Protein AF-F8NCG4-F1 (afdb_monomer_lite)

Organism: NCBI:txid688246

pLDDT: mean 79.0, std 15.63, range [31.48, 94.94]

Secondary structure (DSSP, 8-state):
----PPPHHHHHHHHHHHHTT--HHHHHHHSSS-HHHHHHHHHHHHHHT--HHHHHTS-HHHHHHHHH----GGGSHHHHHHHHHHHHHHHHTTSTT--HHHHHHHHHHHHHHHHHHHHHHS------

InterPro domains:
  IPR016032 Signal transduction response regulator, C-terminal effector [SSF46894] (12-46)
  IPR036388 Winged helix-like DNA-binding domain superfamily [G3DSA:1.10.10.10] (11-54)

Radius of gyration: 21.54 Å; chains: 1; bounding box: 51×49×44 Å

Sequence (128 aa):
MAGKTKDMGDIRQVLMLHQAGYSNRKIARETPINKETVNNYMKTVSELKLDIPTLLRMEDPELERMFLQGNPAYTDERMDVFIKELPFYKEQLKDKHVTRLLLWEEYKQRQSKWLWQIAVLLPSQTRV

Structure (mmCIF, N/CA/C/O backbone):
data_AF-F8NCG4-F1
#
_entry.id   AF-F8NCG4-F1
#
loop_
_atom_site.group_PDB
_atom_site.id
_atom_site.type_symbol
_atom_site.label_atom_id
_atom_site.label_alt_id
_atom_site.label_comp_id
_atom_site.label_asym_id
_atom_site.label_entity_id
_atom_site.label_seq_id
_atom_site.pdbx_PDB_ins_code
_atom_site.Cartn_x
_atom_site.Cartn_y
_atom_site.Cartn_z
_atom_site.occupancy
_atom_site.B_iso_or_equiv
_atom_site.auth_seq_id
_atom_site.auth_comp_id
_atom_site.auth_asym_id
_atom_site.auth_atom_id
_atom_site.pdbx_PDB_model_num
ATOM 1 N N . MET A 1 1 ? 11.302 -13.427 2.310 1.00 31.48 1 MET A N 1
ATOM 2 C CA . MET A 1 1 ? 10.390 -14.532 1.939 1.00 31.48 1 MET A CA 1
ATOM 3 C C . MET A 1 1 ? 9.341 -13.980 0.987 1.00 31.48 1 MET A C 1
ATOM 5 O O . MET A 1 1 ? 8.911 -12.855 1.209 1.00 31.48 1 MET A O 1
ATOM 9 N N . ALA A 1 2 ? 9.034 -14.705 -0.094 1.00 34.69 2 ALA A N 1
ATOM 10 C CA . ALA A 1 2 ? 8.175 -14.253 -1.192 1.00 34.69 2 ALA A CA 1
ATOM 11 C C . ALA A 1 2 ? 6.814 -13.742 -0.686 1.00 34.69 2 ALA A C 1
ATOM 13 O O . ALA A 1 2 ? 6.209 -14.351 0.198 1.00 34.69 2 ALA A O 1
ATOM 14 N N . GLY A 1 3 ? 6.395 -12.586 -1.207 1.00 42.31 3 GLY A N 1
ATOM 15 C CA . GLY A 1 3 ? 5.226 -11.843 -0.752 1.00 42.31 3 GLY A CA 1
ATOM 16 C C . GLY A 1 3 ? 3.947 -12.643 -0.932 1.00 42.31 3 GLY A C 1
ATOM 17 O O . GLY A 1 3 ? 3.469 -12.803 -2.050 1.00 42.31 3 GLY A O 1
ATOM 18 N N . LYS A 1 4 ? 3.377 -13.116 0.178 1.00 48.62 4 LYS A N 1
ATOM 19 C CA . LYS A 1 4 ? 1.960 -13.468 0.205 1.00 48.62 4 LYS A CA 1
ATOM 20 C C . LYS A 1 4 ? 1.189 -12.173 -0.044 1.00 48.62 4 LYS A C 1
ATOM 22 O O . LYS A 1 4 ? 1.312 -11.230 0.741 1.00 48.62 4 LYS A O 1
ATOM 27 N N . THR A 1 5 ? 0.472 -12.102 -1.159 1.00 55.16 5 THR A N 1
ATOM 28 C CA . THR A 1 5 ? -0.567 -11.095 -1.368 1.00 55.16 5 THR A CA 1
ATOM 29 C C . THR A 1 5 ? -1.505 -11.157 -0.168 1.00 55.16 5 THR A C 1
ATOM 31 O O . THR A 1 5 ? -1.908 -12.241 0.251 1.00 55.16 5 THR A O 1
ATOM 34 N N . LYS A 1 6 ? -1.749 -10.007 0.467 1.00 60.97 6 LYS A N 1
ATOM 35 C CA . LYS A 1 6 ? -2.706 -9.924 1.573 1.00 60.97 6 LYS A CA 1
ATOM 36 C C . LYS A 1 6 ? -4.074 -10.271 1.007 1.00 60.97 6 LYS A C 1
ATOM 38 O O . LYS A 1 6 ? -4.448 -9.710 -0.021 1.00 60.97 6 LYS A O 1
ATOM 43 N N . ASP A 1 7 ? -4.753 -11.213 1.645 1.00 74.69 7 ASP A N 1
ATOM 44 C CA . ASP A 1 7 ? -6.078 -11.656 1.228 1.00 74.69 7 ASP A CA 1
ATOM 45 C C . ASP A 1 7 ? -7.060 -10.484 1.399 1.00 74.69 7 ASP A C 1
ATOM 47 O O . ASP A 1 7 ? -6.964 -9.729 2.374 1.00 74.69 7 ASP A O 1
ATOM 51 N N . MET A 1 8 ? -7.999 -10.291 0.470 1.00 79.19 8 MET A N 1
ATOM 52 C CA . MET A 1 8 ? -9.036 -9.260 0.618 1.00 79.19 8 MET A CA 1
ATOM 53 C C . MET A 1 8 ? -9.882 -9.470 1.872 1.00 79.19 8 MET A C 1
ATOM 55 O O . MET A 1 8 ? -10.388 -8.493 2.433 1.00 79.19 8 MET A O 1
ATOM 59 N N . GLY A 1 9 ? -9.951 -10.707 2.376 1.00 82.12 9 GLY A N 1
ATOM 60 C CA . GLY A 1 9 ? -10.503 -11.003 3.697 1.00 82.12 9 GLY A CA 1
ATOM 61 C C . GLY A 1 9 ? -9.866 -10.160 4.809 1.00 82.12 9 GLY A C 1
ATOM 62 O O . GLY A 1 9 ? -10.585 -9.567 5.616 1.00 82.12 9 GLY A O 1
ATOM 63 N N . ASP A 1 10 ? -8.540 -10.007 4.798 1.00 86.50 10 ASP A N 1
ATOM 64 C CA . ASP A 1 10 ? -7.820 -9.240 5.817 1.00 86.50 10 ASP A CA 1
ATOM 65 C C . ASP A 1 10 ? -8.094 -7.728 5.685 1.00 86.50 10 ASP A C 1
ATOM 67 O O . ASP A 1 10 ? -8.271 -7.029 6.687 1.00 86.50 10 ASP A O 1
ATOM 71 N N . ILE A 1 11 ? -8.170 -7.201 4.454 1.00 88.31 11 ILE A N 1
ATOM 72 C CA . ILE A 1 11 ? -8.468 -5.775 4.208 1.00 88.31 11 ILE A CA 1
ATOM 73 C C . ILE A 1 11 ? -9.898 -5.442 4.640 1.00 88.31 11 ILE A C 1
ATOM 75 O O . ILE A 1 11 ? -10.119 -4.445 5.335 1.00 88.31 11 ILE A O 1
ATOM 79 N N . ARG A 1 12 ? -10.873 -6.291 4.294 1.00 90.25 12 ARG A N 1
ATOM 80 C CA . ARG A 1 12 ? -12.261 -6.125 4.744 1.00 90.25 12 ARG A CA 1
ATOM 81 C C . ARG A 1 12 ? -12.365 -6.167 6.263 1.00 90.25 12 ARG A C 1
ATOM 83 O O . ARG A 1 12 ? -13.049 -5.325 6.842 1.00 90.25 12 ARG A O 1
ATOM 90 N N . GLN A 1 13 ? -11.641 -7.074 6.919 1.00 92.38 13 GLN A N 1
ATOM 91 C CA . GLN A 1 13 ? -11.621 -7.148 8.379 1.00 92.38 13 GLN A CA 1
ATOM 92 C C . GLN A 1 13 ? -11.081 -5.854 9.010 1.00 92.38 13 GLN A C 1
ATOM 94 O O . GLN A 1 13 ? -11.658 -5.353 9.978 1.00 92.38 13 GLN A O 1
ATOM 99 N N . VAL A 1 14 ? -10.026 -5.263 8.439 1.00 93.44 14 VAL A N 1
ATOM 100 C CA . VAL A 1 14 ? -9.506 -3.955 8.873 1.00 93.44 14 VAL A CA 1
ATOM 101 C C . VAL A 1 14 ? -10.562 -2.857 8.732 1.00 93.44 14 VAL A C 1
ATOM 103 O O . VAL A 1 14 ? -10.783 -2.103 9.683 1.00 93.44 14 VAL A O 1
ATOM 106 N N . LEU A 1 15 ? -11.237 -2.780 7.581 1.00 92.75 15 LEU A N 1
ATOM 107 C CA . LEU A 1 15 ? -12.283 -1.786 7.321 1.00 92.75 15 LEU A CA 1
ATOM 108 C C . LEU A 1 15 ? -13.460 -1.926 8.298 1.00 92.75 15 LEU A C 1
ATOM 110 O O . LEU A 1 15 ? -13.904 -0.930 8.870 1.00 92.75 15 LEU A O 1
ATOM 114 N N . MET A 1 16 ? -13.917 -3.155 8.555 1.00 94.06 16 MET A N 1
ATOM 115 C CA . MET A 1 16 ? -14.993 -3.437 9.512 1.00 94.06 16 MET A CA 1
ATOM 116 C C . MET A 1 16 ? -14.624 -3.022 10.940 1.00 94.06 16 MET A C 1
ATOM 118 O O . MET A 1 16 ? -15.417 -2.375 11.624 1.00 94.06 16 MET A O 1
ATOM 122 N N . LEU A 1 17 ? -13.416 -3.360 11.402 1.00 94.69 17 LEU A N 1
ATOM 123 C CA . LEU A 1 17 ? -12.970 -2.997 12.750 1.00 94.69 17 LEU A CA 1
ATOM 124 C C . LEU A 1 17 ? -12.815 -1.480 12.904 1.00 94.69 17 LEU A C 1
ATOM 126 O O . LEU A 1 17 ? -13.168 -0.928 13.949 1.00 94.69 17 LEU A O 1
ATOM 130 N N . HIS A 1 18 ? -12.335 -0.795 11.865 1.00 93.56 18 HIS A N 1
ATOM 131 C CA . HIS A 1 18 ? -12.265 0.663 11.870 1.00 93.56 18 HIS A CA 1
ATOM 132 C C . HIS A 1 18 ? -13.663 1.294 11.913 1.00 93.56 18 HIS A C 1
ATOM 134 O O . HIS A 1 18 ? -13.898 2.201 12.711 1.00 93.56 18 HIS A O 1
ATOM 140 N N . GLN A 1 19 ? -14.621 0.778 11.133 1.00 93.38 19 GLN A N 1
ATOM 141 C CA . GLN A 1 19 ? -16.020 1.218 11.191 1.00 93.38 19 GLN A CA 1
ATOM 142 C C . GLN A 1 19 ? -16.634 1.012 12.585 1.00 93.38 19 GLN A C 1
ATOM 144 O O . GLN A 1 19 ? -17.411 1.845 13.045 1.00 93.38 19 GLN A O 1
ATOM 149 N N . ALA A 1 20 ? -16.249 -0.056 13.286 1.00 92.75 20 ALA A N 1
ATOM 150 C CA . ALA A 1 20 ? -16.660 -0.327 14.663 1.00 92.75 20 ALA A CA 1
ATOM 151 C C . ALA A 1 20 ? -15.958 0.560 15.720 1.00 92.75 20 ALA A C 1
ATOM 153 O O . ALA A 1 20 ? -16.155 0.356 16.918 1.00 92.75 20 ALA A O 1
ATOM 154 N N . GLY A 1 21 ? -15.125 1.524 15.310 1.00 93.31 21 GLY A N 1
ATOM 155 C CA . GLY A 1 21 ? -14.469 2.492 16.197 1.00 93.31 21 GLY A CA 1
ATOM 156 C C . GLY A 1 21 ? -13.175 1.994 16.852 1.00 93.31 21 GLY A C 1
ATOM 157 O O . GLY A 1 21 ? -12.702 2.585 17.826 1.00 93.31 21 GLY A O 1
ATOM 158 N N . TYR A 1 22 ? -12.581 0.903 16.360 1.00 94.94 22 TYR A N 1
ATOM 159 C CA . TYR A 1 22 ? -11.330 0.384 16.909 1.00 94.94 22 TYR A CA 1
ATOM 160 C C . TYR A 1 22 ? -10.148 1.250 16.457 1.00 94.94 22 TYR A C 1
ATOM 162 O O . TYR A 1 22 ? -9.999 1.566 15.282 1.00 94.94 22 TYR A O 1
ATOM 170 N N . SER A 1 23 ? -9.241 1.583 17.382 1.00 94.44 23 SER A N 1
ATOM 171 C CA . SER A 1 23 ? -7.988 2.264 17.016 1.00 94.44 23 SER A CA 1
ATOM 172 C C . SER A 1 23 ? -7.102 1.382 16.125 1.00 94.44 23 SER A C 1
ATOM 174 O O . SER A 1 23 ? -7.024 0.172 16.346 1.00 94.44 23 SER A O 1
ATOM 176 N N . ASN A 1 24 ? -6.318 1.981 15.222 1.00 93.31 24 ASN A N 1
ATOM 177 C CA . ASN A 1 24 ? -5.384 1.257 14.339 1.00 93.31 24 ASN A CA 1
ATOM 178 C C . ASN A 1 24 ? -4.434 0.315 15.101 1.00 93.31 24 ASN A C 1
ATOM 180 O O . ASN A 1 24 ? -4.085 -0.760 14.616 1.00 93.31 24 ASN A O 1
ATOM 184 N N . ARG A 1 25 ? -4.034 0.684 16.330 1.00 93.19 25 ARG A N 1
ATOM 185 C CA . ARG A 1 25 ? -3.198 -0.171 17.189 1.00 93.19 25 ARG A CA 1
ATOM 186 C C . ARG A 1 25 ? -3.938 -1.423 17.655 1.00 93.19 25 ARG A C 1
ATOM 188 O O . ARG A 1 25 ? -3.306 -2.462 17.805 1.00 93.19 25 ARG A O 1
ATOM 195 N N . LYS A 1 26 ? -5.239 -1.310 17.930 1.00 94.88 26 LYS A N 1
ATOM 196 C CA . LYS A 1 26 ? -6.085 -2.445 18.310 1.00 94.88 26 LYS A CA 1
ATOM 197 C C . LYS A 1 26 ? -6.344 -3.329 17.092 1.00 94.88 26 LYS A C 1
ATOM 199 O O . LYS A 1 26 ? -6.100 -4.519 17.176 1.00 94.88 26 LYS A O 1
ATOM 204 N N . ILE A 1 27 ? -6.681 -2.745 15.942 1.00 94.62 27 ILE A N 1
ATOM 205 C CA . ILE A 1 27 ? -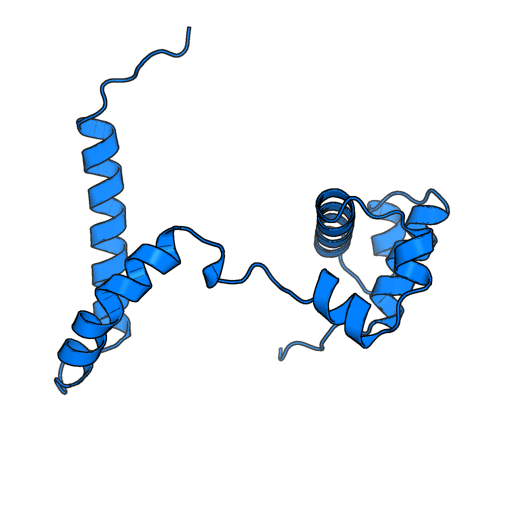6.883 -3.478 14.679 1.00 94.62 27 ILE A CA 1
ATOM 206 C C . ILE A 1 27 ? -5.665 -4.344 14.325 1.00 94.62 27 ILE A C 1
ATOM 208 O O . ILE A 1 27 ? -5.812 -5.524 14.033 1.00 94.62 27 ILE A O 1
ATOM 212 N N . ALA A 1 28 ? -4.454 -3.795 14.431 1.00 93.69 28 ALA A N 1
ATOM 213 C CA . ALA A 1 28 ? -3.217 -4.532 14.155 1.00 93.69 28 ALA A CA 1
ATOM 214 C C . ALA A 1 28 ? -2.901 -5.666 15.153 1.00 93.69 28 ALA A C 1
ATOM 216 O O . ALA A 1 28 ? -1.983 -6.444 14.920 1.00 93.69 28 ALA A O 1
ATOM 217 N N . ARG A 1 29 ? -3.597 -5.729 16.298 1.00 93.19 29 ARG A N 1
ATOM 218 C CA . ARG A 1 29 ? -3.521 -6.860 17.239 1.00 93.19 29 ARG A CA 1
ATOM 219 C C . ARG A 1 29 ? -4.557 -7.938 16.925 1.00 93.19 29 ARG A C 1
ATOM 221 O O . ARG A 1 29 ? -4.291 -9.100 17.194 1.00 93.19 29 ARG A O 1
ATOM 228 N N . GLU A 1 30 ? -5.706 -7.542 16.381 1.00 91.12 30 GLU A N 1
ATOM 229 C CA . GLU A 1 30 ? -6.831 -8.431 16.046 1.00 91.12 30 GLU A CA 1
ATOM 230 C C . GLU A 1 30 ? -6.733 -9.022 14.627 1.00 91.12 30 GLU A C 1
ATOM 232 O O . GLU A 1 30 ? -7.508 -9.903 14.266 1.00 91.12 30 GLU A O 1
ATOM 237 N N . THR A 1 31 ? -5.808 -8.527 13.801 1.00 89.75 31 THR A N 1
ATOM 238 C CA . THR A 1 31 ? -5.619 -8.945 12.403 1.00 89.75 31 THR A CA 1
ATOM 239 C C . THR A 1 31 ? -4.175 -9.397 12.172 1.00 89.75 31 THR A C 1
ATOM 241 O O . THR A 1 31 ? -3.271 -8.942 12.877 1.00 89.75 31 THR A O 1
ATOM 244 N N . PRO A 1 32 ? -3.902 -10.240 11.157 1.00 87.31 32 PRO A N 1
ATOM 245 C CA . PRO A 1 32 ? -2.534 -10.614 10.779 1.00 87.31 32 PRO A CA 1
ATOM 246 C C . PRO A 1 32 ? -1.746 -9.459 10.123 1.00 87.31 32 PRO A C 1
ATOM 248 O O . PRO A 1 32 ? -0.599 -9.633 9.703 1.00 87.31 32 PRO A O 1
ATOM 251 N N . ILE A 1 33 ? -2.344 -8.267 10.016 1.00 87.44 33 ILE A N 1
ATOM 252 C CA . ILE A 1 33 ? -1.776 -7.099 9.353 1.00 87.44 33 ILE A CA 1
ATOM 253 C C . ILE A 1 33 ? -1.018 -6.230 10.364 1.00 87.44 33 ILE A C 1
ATOM 255 O O . ILE A 1 33 ? -1.538 -5.820 11.398 1.00 87.44 33 ILE A O 1
ATOM 259 N N . ASN A 1 34 ? 0.223 -5.869 10.028 1.00 89.44 34 ASN A N 1
ATOM 260 C CA . ASN A 1 34 ? 1.012 -4.973 10.868 1.00 89.44 34 ASN A CA 1
ATOM 261 C C . ASN A 1 34 ? 0.415 -3.549 10.938 1.00 89.44 34 ASN A C 1
ATOM 263 O O . ASN A 1 34 ? -0.235 -3.066 10.011 1.00 89.44 34 ASN A O 1
ATOM 267 N N . LYS A 1 35 ? 0.699 -2.838 12.036 1.00 89.44 35 LYS A N 1
ATOM 268 C CA . LYS A 1 35 ? 0.179 -1.483 12.296 1.00 89.44 35 LYS A CA 1
ATOM 269 C C . LYS A 1 35 ? 0.466 -0.496 11.160 1.00 89.44 35 LYS A C 1
ATOM 271 O O . LYS A 1 35 ? -0.388 0.325 10.847 1.00 89.44 35 LYS A O 1
ATOM 276 N N . GLU A 1 36 ? 1.645 -0.579 10.550 1.00 88.94 36 GLU A N 1
ATOM 277 C CA . GLU A 1 36 ? 2.043 0.344 9.483 1.00 88.94 36 GLU A CA 1
ATOM 278 C C . GLU A 1 36 ? 1.197 0.161 8.223 1.00 88.94 36 GLU A C 1
ATOM 280 O O . GLU A 1 36 ? 0.757 1.126 7.608 1.00 88.94 36 GLU A O 1
ATOM 285 N N . THR A 1 37 ? 0.873 -1.084 7.883 1.00 88.69 37 THR A N 1
ATOM 286 C CA . THR A 1 37 ? -0.053 -1.366 6.791 1.00 88.69 37 THR A CA 1
ATOM 287 C C . THR A 1 37 ? -1.455 -0.881 7.138 1.00 88.69 37 THR A C 1
ATOM 289 O O . THR A 1 37 ? -2.087 -0.272 6.284 1.00 88.69 37 THR A O 1
ATOM 292 N N . VAL A 1 38 ? -1.946 -1.113 8.363 1.00 91.38 38 VAL A N 1
ATOM 293 C CA . VAL A 1 38 ? -3.265 -0.596 8.777 1.00 91.38 38 VAL A CA 1
ATOM 294 C C . VAL A 1 38 ? -3.311 0.926 8.609 1.00 91.38 38 VAL A C 1
ATOM 296 O O . VAL A 1 38 ? -4.267 1.450 8.045 1.00 91.38 38 VAL A O 1
ATOM 299 N N . ASN A 1 39 ? -2.255 1.634 9.021 1.00 91.25 39 ASN A N 1
ATOM 300 C CA . ASN A 1 39 ? -2.135 3.076 8.805 1.00 91.25 39 ASN A CA 1
ATOM 301 C C . ASN A 1 39 ? -2.169 3.442 7.315 1.00 91.25 39 ASN A C 1
ATOM 303 O O . ASN A 1 39 ? -2.902 4.355 6.942 1.00 91.25 39 ASN A O 1
ATOM 307 N N . ASN A 1 40 ? -1.426 2.724 6.470 1.00 89.00 40 ASN A N 1
ATOM 308 C CA . ASN A 1 40 ? -1.429 2.954 5.025 1.00 89.00 40 ASN A CA 1
ATOM 309 C C . ASN A 1 40 ? -2.816 2.730 4.416 1.00 89.00 40 ASN A C 1
ATOM 311 O O . ASN A 1 40 ? -3.262 3.562 3.640 1.00 89.00 40 ASN A O 1
ATOM 315 N N . TYR A 1 41 ? -3.534 1.678 4.815 1.00 89.50 41 TYR A N 1
ATOM 316 C CA . TYR A 1 41 ? -4.905 1.449 4.358 1.00 89.50 41 TYR A CA 1
ATOM 317 C C . TYR A 1 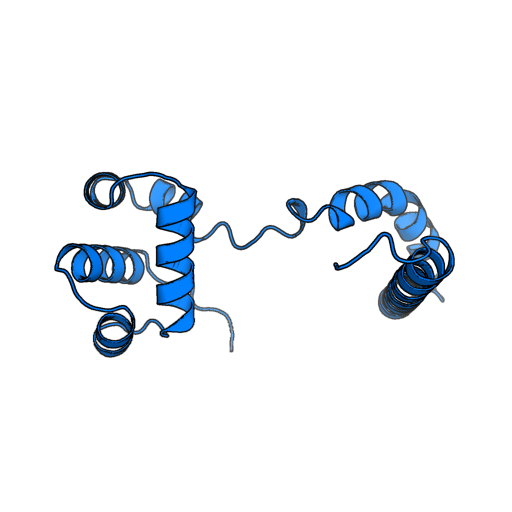41 ? -5.840 2.583 4.768 1.00 89.50 41 TYR A C 1
ATOM 319 O O . TYR A 1 41 ? -6.600 3.066 3.936 1.00 89.50 41 TYR A O 1
ATOM 327 N N . MET A 1 42 ? -5.758 3.071 6.009 1.00 90.31 42 MET A N 1
ATOM 328 C CA . MET A 1 42 ? -6.577 4.213 6.437 1.00 90.31 42 MET A CA 1
ATOM 329 C C . MET A 1 42 ? -6.206 5.504 5.696 1.00 90.31 42 MET A C 1
ATOM 331 O O . MET A 1 42 ? -7.083 6.308 5.383 1.00 90.31 42 MET A O 1
ATOM 335 N N . LYS A 1 43 ? -4.927 5.681 5.348 1.00 88.69 43 LYS A N 1
ATOM 336 C CA . LYS A 1 43 ? -4.473 6.779 4.488 1.00 88.69 43 LYS A CA 1
ATOM 337 C C . LYS A 1 43 ? -5.097 6.673 3.096 1.00 88.69 43 LYS A C 1
ATOM 339 O O . LYS A 1 43 ? -5.697 7.642 2.644 1.00 88.69 43 LYS A O 1
ATOM 344 N N . THR A 1 44 ? -5.059 5.496 2.472 1.00 87.50 44 THR A N 1
ATOM 345 C CA . THR A 1 44 ? -5.710 5.241 1.178 1.00 87.50 44 THR A CA 1
ATOM 346 C C . THR A 1 44 ? -7.212 5.530 1.233 1.00 87.50 44 THR A C 1
ATOM 348 O O . THR A 1 44 ? -7.725 6.217 0.358 1.00 87.50 44 THR A O 1
ATOM 351 N N . VAL A 1 45 ? -7.920 5.105 2.289 1.00 89.38 45 VAL A N 1
ATOM 352 C CA . VAL A 1 45 ? -9.348 5.440 2.482 1.00 89.38 45 VAL A CA 1
ATOM 353 C C . VAL A 1 45 ? -9.562 6.957 2.516 1.00 89.38 45 VAL A C 1
ATOM 355 O O . VAL A 1 45 ? -10.451 7.469 1.838 1.00 89.38 45 VAL A O 1
ATOM 358 N N . SER A 1 46 ? -8.724 7.688 3.260 1.00 86.31 46 SER A N 1
ATOM 359 C CA . SER A 1 46 ? -8.820 9.151 3.341 1.00 86.31 46 SER A CA 1
ATOM 360 C C . SER A 1 46 ? -8.529 9.852 2.007 1.00 86.31 46 SER A C 1
ATOM 362 O O . SER A 1 46 ? -9.148 10.868 1.699 1.00 86.31 46 SER A O 1
ATOM 364 N N . GLU A 1 47 ? -7.632 9.292 1.191 1.00 85.50 47 GLU A N 1
ATOM 365 C CA . GLU A 1 47 ? -7.272 9.816 -0.132 1.00 85.50 47 GLU A CA 1
ATOM 366 C C . GLU A 1 47 ? -8.359 9.542 -1.177 1.00 85.50 47 GLU A C 1
ATOM 368 O O . GLU A 1 47 ? -8.648 10.410 -2.002 1.00 85.50 47 GLU A O 1
ATOM 373 N N . LEU A 1 48 ? -9.009 8.375 -1.107 1.00 84.19 48 LEU A N 1
ATOM 374 C CA . LEU A 1 48 ? -10.123 8.003 -1.983 1.00 84.19 48 LEU A CA 1
ATOM 375 C C . LEU A 1 48 ? -11.376 8.859 -1.745 1.00 84.19 48 LEU A C 1
ATOM 377 O O . LEU A 1 48 ? -12.222 8.940 -2.632 1.00 84.19 48 LEU A O 1
ATOM 381 N N . LYS A 1 49 ? -11.503 9.505 -0.573 1.00 83.56 49 LYS A N 1
ATOM 382 C CA . LYS A 1 49 ? -12.691 10.281 -0.159 1.00 83.56 49 LYS A CA 1
ATOM 383 C C . LYS A 1 49 ? -13.997 9.477 -0.249 1.00 83.56 49 LYS A C 1
ATOM 385 O O . LYS A 1 49 ? -15.059 10.038 -0.509 1.00 83.56 49 LYS A O 1
ATOM 390 N N . LEU A 1 50 ? -13.907 8.163 -0.050 1.00 84.31 50 LEU A N 1
ATOM 391 C CA . LEU A 1 50 ? -15.040 7.244 -0.035 1.00 84.31 50 LEU A CA 1
ATOM 392 C C . LEU A 1 50 ? -15.355 6.821 1.396 1.00 84.31 50 LEU A C 1
ATOM 394 O O . LEU A 1 50 ? -14.453 6.605 2.207 1.00 84.31 50 LEU A O 1
ATOM 398 N N . ASP A 1 51 ? -16.639 6.631 1.679 1.00 88.81 51 ASP A N 1
ATOM 399 C CA . ASP A 1 51 ? -17.070 6.112 2.971 1.00 88.81 51 ASP A CA 1
ATOM 400 C C . ASP A 1 51 ? -16.775 4.607 3.086 1.00 88.81 51 ASP A C 1
ATOM 402 O O . ASP A 1 51 ? -16.961 3.829 2.146 1.00 88.81 51 ASP A O 1
ATOM 406 N N . ILE A 1 52 ? -16.378 4.167 4.282 1.00 89.69 52 ILE A N 1
ATOM 407 C CA . ILE A 1 52 ? -16.079 2.754 4.578 1.00 89.69 52 ILE A CA 1
ATOM 408 C C . ILE A 1 52 ? -17.240 1.792 4.247 1.00 89.69 52 ILE A C 1
ATOM 410 O O . ILE A 1 52 ? -16.970 0.737 3.673 1.00 89.69 52 ILE A O 1
ATOM 414 N N . PRO A 1 53 ? -18.523 2.107 4.528 1.00 90.50 53 PRO A N 1
ATOM 415 C CA . PRO A 1 53 ? -19.644 1.257 4.126 1.00 90.50 53 PRO A CA 1
ATOM 416 C C . PRO A 1 53 ? -19.745 1.064 2.611 1.00 90.50 53 PRO A C 1
ATOM 418 O O . PRO A 1 53 ? -20.177 0.006 2.161 1.00 90.50 53 PRO A O 1
ATOM 421 N N . THR A 1 54 ? -19.358 2.074 1.829 1.00 88.31 54 THR A N 1
ATOM 422 C CA . THR A 1 54 ? -19.333 1.990 0.367 1.00 88.31 54 THR A CA 1
ATOM 423 C C . THR A 1 54 ? -18.237 1.032 -0.073 1.00 88.31 54 THR A C 1
ATOM 425 O O . THR A 1 54 ? -18.517 0.128 -0.850 1.00 88.31 54 THR A O 1
ATOM 428 N N . LEU A 1 55 ? -17.036 1.148 0.506 1.00 88.06 55 LEU A N 1
ATOM 429 C CA . LEU A 1 55 ? -15.919 0.232 0.245 1.00 88.06 55 LEU A CA 1
ATOM 430 C C . LEU A 1 55 ? -16.274 -1.223 0.587 1.00 88.06 55 LEU A C 1
ATOM 432 O O . LEU A 1 55 ? -15.988 -2.126 -0.187 1.00 88.06 55 LEU A O 1
ATOM 436 N N . LEU A 1 56 ? -16.961 -1.466 1.706 1.00 89.19 56 LEU A N 1
ATOM 437 C CA . LEU A 1 56 ? -17.374 -2.817 2.112 1.00 89.19 56 LEU A CA 1
ATOM 438 C C . LEU A 1 56 ? -18.413 -3.465 1.181 1.00 89.19 56 LEU A C 1
ATOM 440 O O . LEU A 1 56 ? -18.580 -4.681 1.229 1.00 89.19 56 LEU A O 1
ATOM 444 N N . ARG A 1 57 ? -19.110 -2.679 0.351 1.00 89.50 57 ARG A N 1
ATOM 445 C CA . ARG A 1 57 ? -20.065 -3.178 -0.652 1.00 89.50 57 ARG A CA 1
ATOM 446 C C . ARG A 1 57 ? -19.421 -3.469 -2.007 1.00 89.50 57 ARG A C 1
ATOM 448 O O . ARG A 1 57 ? -20.095 -4.037 -2.860 1.00 89.50 57 ARG A O 1
ATOM 455 N N . MET A 1 58 ? -18.168 -3.065 -2.212 1.00 87.00 58 MET A N 1
ATOM 456 C CA . MET A 1 58 ? -17.462 -3.276 -3.473 1.00 87.00 58 MET A CA 1
ATOM 457 C C . MET A 1 58 ? -17.028 -4.733 -3.629 1.00 87.00 58 MET A C 1
ATOM 459 O O . MET A 1 58 ? -16.746 -5.444 -2.652 1.00 87.00 58 MET A O 1
ATOM 463 N N . GLU A 1 59 ? -16.949 -5.169 -4.882 1.00 82.75 59 GLU A N 1
ATOM 464 C CA . GLU A 1 59 ? -16.426 -6.488 -5.206 1.00 82.75 59 GLU A CA 1
ATOM 465 C C . GLU A 1 59 ? -14.916 -6.556 -4.943 1.00 82.75 59 GLU A C 1
ATOM 467 O O . GLU A 1 59 ? -14.196 -5.558 -5.033 1.00 82.75 59 GLU A O 1
ATOM 472 N N . ASP A 1 60 ? -14.425 -7.759 -4.635 1.00 80.25 60 ASP A N 1
ATOM 473 C CA . ASP A 1 60 ? -13.008 -7.996 -4.337 1.00 80.25 60 ASP A CA 1
ATOM 474 C C . ASP A 1 60 ? -12.047 -7.448 -5.405 1.00 80.25 60 ASP A C 1
ATOM 476 O O . ASP A 1 60 ? -11.099 -6.760 -5.027 1.00 80.25 60 ASP A O 1
ATOM 480 N N . PRO A 1 61 ? -12.288 -7.627 -6.721 1.00 78.75 61 PRO A N 1
ATOM 481 C CA . PRO A 1 61 ? -11.380 -7.113 -7.747 1.00 78.75 61 PRO A CA 1
ATOM 482 C C . PRO A 1 61 ? -11.282 -5.583 -7.772 1.00 78.75 61 PRO A C 1
ATOM 484 O O . PRO A 1 61 ? -10.246 -5.027 -8.143 1.00 78.75 61 PRO A O 1
ATOM 487 N N . GLU A 1 62 ? -12.354 -4.879 -7.410 1.00 8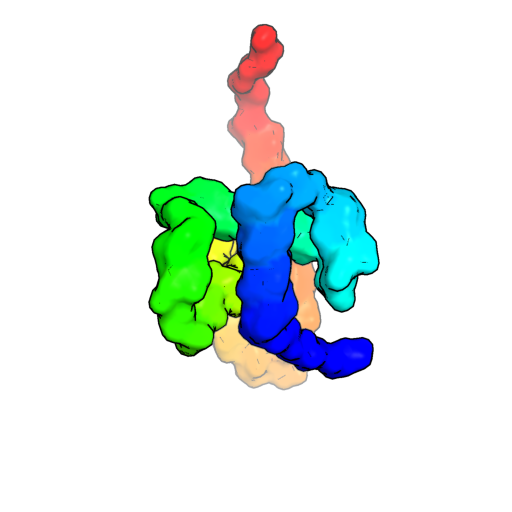1.75 62 GLU A N 1
ATOM 488 C CA . GLU A 1 62 ? -12.364 -3.415 -7.365 1.00 81.75 62 GLU A CA 1
ATOM 489 C C . GLU A 1 62 ? -11.642 -2.908 -6.116 1.00 81.75 62 GLU A C 1
ATOM 491 O O . GLU A 1 62 ? -10.833 -1.978 -6.194 1.00 81.75 62 GLU A O 1
ATOM 496 N N . LEU A 1 63 ? -11.875 -3.571 -4.980 1.00 82.88 63 LEU A N 1
ATOM 497 C CA . LEU A 1 63 ? -11.200 -3.279 -3.721 1.00 82.88 63 LEU A CA 1
ATOM 498 C C . LEU A 1 63 ? -9.686 -3.521 -3.842 1.00 82.88 63 LEU A C 1
ATOM 500 O O . LEU A 1 63 ? -8.884 -2.675 -3.442 1.00 82.88 63 LEU A O 1
ATOM 504 N N . GLU A 1 64 ? -9.285 -4.628 -4.473 1.00 80.69 64 GLU A N 1
ATOM 505 C CA . GLU A 1 64 ? -7.885 -4.936 -4.775 1.00 80.69 64 GLU A CA 1
ATOM 506 C C . GLU A 1 64 ? -7.235 -3.826 -5.586 1.00 80.69 64 GLU A C 1
ATOM 508 O O . GLU A 1 64 ? -6.160 -3.345 -5.227 1.00 80.69 64 GLU A O 1
ATOM 513 N N . ARG A 1 65 ? -7.895 -3.364 -6.653 1.00 76.88 65 ARG A N 1
ATOM 514 C CA . ARG A 1 65 ? -7.375 -2.256 -7.458 1.00 76.88 65 ARG A CA 1
ATOM 515 C C . ARG A 1 65 ? -7.158 -1.014 -6.607 1.00 76.88 65 ARG A C 1
ATOM 517 O O . ARG A 1 65 ? -6.161 -0.338 -6.812 1.00 76.88 65 ARG A O 1
ATOM 524 N N . MET A 1 66 ? -8.035 -0.701 -5.663 1.00 80.56 66 MET A N 1
ATOM 525 C CA . MET A 1 66 ? -7.902 0.506 -4.842 1.00 80.56 66 MET A CA 1
ATOM 526 C C . MET A 1 66 ? -6.794 0.411 -3.783 1.00 80.56 66 MET A C 1
ATOM 528 O O . MET A 1 66 ? -6.068 1.381 -3.582 1.00 80.56 66 MET A O 1
ATOM 532 N N . PHE A 1 67 ? -6.637 -0.738 -3.116 1.00 79.06 67 PHE A N 1
ATOM 533 C CA . PHE A 1 67 ? -5.705 -0.894 -1.985 1.00 79.06 67 PHE A CA 1
ATOM 534 C C . PHE A 1 67 ? -4.358 -1.533 -2.345 1.00 79.06 67 PHE A C 1
ATOM 536 O O . PHE A 1 67 ? -3.376 -1.342 -1.622 1.00 79.06 67 PHE A O 1
ATOM 543 N N . LEU A 1 68 ? -4.298 -2.312 -3.427 1.00 74.50 68 LEU A N 1
ATOM 544 C CA . LEU A 1 68 ? -3.088 -2.992 -3.905 1.00 74.50 68 LEU A CA 1
ATOM 545 C C . LEU A 1 68 ? -2.425 -2.281 -5.089 1.00 74.50 68 LEU A C 1
ATOM 547 O O . LEU A 1 68 ? -1.368 -2.730 -5.539 1.00 74.50 68 LEU A O 1
ATOM 551 N N . GLN A 1 69 ? -2.963 -1.144 -5.546 1.00 63.50 69 GLN A N 1
ATOM 552 C CA . GLN A 1 69 ? -2.178 -0.131 -6.256 1.00 63.50 69 GLN A CA 1
ATOM 553 C C . GLN A 1 69 ? -1.121 0.419 -5.282 1.00 63.50 69 GLN A C 1
ATOM 555 O O . GLN A 1 69 ? -1.247 1.511 -4.739 1.00 63.50 69 GLN A O 1
ATOM 560 N N . GLY A 1 70 ? -0.080 -0.364 -4.980 1.00 56.25 70 GLY A N 1
ATOM 561 C CA . GLY A 1 70 ? 1.096 0.150 -4.279 1.00 56.25 70 GLY A CA 1
ATOM 562 C C . GLY A 1 70 ? 1.589 1.404 -4.995 1.00 56.25 70 GLY A C 1
ATOM 563 O O . GLY A 1 70 ? 1.402 1.469 -6.205 1.00 56.25 70 GLY A O 1
ATOM 564 N N . ASN A 1 71 ? 2.176 2.367 -4.261 1.00 51.47 71 ASN A N 1
ATOM 565 C CA . ASN A 1 71 ? 2.651 3.646 -4.810 1.00 51.47 71 ASN A CA 1
ATOM 566 C C . ASN A 1 71 ? 3.376 3.382 -6.126 1.00 51.47 71 ASN A C 1
ATOM 568 O O . ASN A 1 71 ? 4.511 2.881 -6.104 1.00 51.47 71 ASN A O 1
ATOM 572 N N . PRO A 1 72 ? 2.709 3.603 -7.261 1.00 56.25 72 PRO A N 1
ATOM 573 C CA . PRO A 1 72 ? 3.291 3.136 -8.474 1.00 56.25 72 PRO A CA 1
ATOM 574 C C . PRO A 1 72 ? 4.502 4.003 -8.728 1.00 56.25 72 PRO A C 1
ATOM 576 O O . PRO A 1 72 ? 4.428 5.221 -8.600 1.00 56.25 72 PRO A O 1
ATOM 579 N N . ALA A 1 73 ? 5.631 3.394 -9.085 1.00 51.78 73 ALA A N 1
ATOM 580 C CA . ALA A 1 73 ? 6.834 4.167 -9.373 1.00 51.78 73 ALA A CA 1
ATOM 581 C C . ALA A 1 73 ? 6.565 5.267 -10.423 1.00 51.78 73 ALA A C 1
ATOM 583 O O . ALA A 1 73 ? 7.289 6.250 -10.459 1.00 51.78 73 ALA A O 1
ATOM 584 N N . TYR A 1 74 ? 5.511 5.110 -11.235 1.00 53.41 74 TYR A N 1
ATOM 585 C CA . TYR A 1 74 ? 5.030 6.063 -12.229 1.00 53.41 74 TYR A CA 1
ATOM 586 C C . TYR A 1 74 ? 4.211 7.254 -11.713 1.00 53.41 74 TYR A C 1
ATOM 588 O O . TYR A 1 74 ? 3.926 8.145 -12.501 1.00 53.41 74 TYR A O 1
ATOM 596 N N . THR A 1 75 ? 3.863 7.311 -10.428 1.00 52.75 75 THR A N 1
ATOM 597 C CA . THR A 1 75 ? 3.245 8.502 -9.815 1.00 52.75 75 THR A CA 1
ATOM 598 C C . THR A 1 75 ? 4.300 9.508 -9.328 1.00 52.75 75 THR A C 1
ATOM 600 O O . THR A 1 75 ? 3.977 10.656 -9.041 1.00 52.75 75 THR A O 1
ATOM 603 N N . ASP A 1 76 ? 5.569 9.100 -9.233 1.00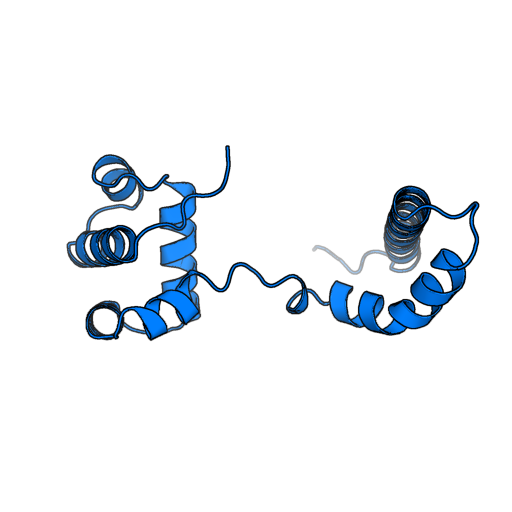 65.06 76 ASP A N 1
ATOM 604 C CA . ASP A 1 76 ? 6.681 9.979 -8.859 1.00 65.06 76 ASP A CA 1
ATOM 605 C C . ASP A 1 76 ? 7.103 10.841 -10.064 1.00 65.06 76 ASP A C 1
ATOM 607 O O . ASP A 1 76 ? 7.353 10.312 -11.147 1.00 65.06 76 ASP A O 1
ATOM 611 N N . GLU A 1 77 ? 7.257 12.156 -9.875 1.00 68.56 77 GLU A N 1
ATOM 612 C CA . GLU A 1 77 ? 7.761 13.102 -10.891 1.00 68.56 77 GLU A CA 1
ATOM 613 C C . GLU A 1 77 ? 9.117 12.665 -11.477 1.00 68.56 77 GLU A C 1
ATOM 615 O O . GLU A 1 77 ? 9.457 12.950 -12.629 1.00 68.56 77 GLU A O 1
ATOM 620 N N . ARG A 1 78 ? 9.904 11.913 -10.697 1.00 72.38 78 ARG A N 1
ATOM 621 C CA . ARG A 1 78 ? 11.168 11.316 -11.147 1.00 72.38 78 ARG A CA 1
ATOM 622 C C . ARG A 1 78 ? 10.974 10.310 -12.280 1.00 72.38 78 ARG A C 1
ATOM 624 O O . ARG A 1 78 ? 11.904 10.120 -13.065 1.00 72.38 78 ARG A O 1
ATOM 631 N N . MET A 1 79 ? 9.804 9.678 -12.387 1.00 76.12 79 MET A N 1
ATOM 632 C CA . MET A 1 79 ? 9.503 8.755 -13.479 1.00 76.12 79 MET A CA 1
ATOM 633 C C . MET A 1 79 ? 9.403 9.483 -14.812 1.00 76.12 79 MET A C 1
ATOM 635 O O . MET A 1 79 ? 9.952 8.992 -15.792 1.00 76.12 79 MET A O 1
ATOM 639 N N . ASP A 1 80 ? 8.779 10.658 -14.866 1.00 77.38 80 ASP A N 1
ATOM 640 C CA . ASP A 1 80 ? 8.656 11.413 -16.118 1.00 77.38 80 ASP A CA 1
ATOM 641 C C . ASP A 1 80 ? 10.030 11.804 -16.674 1.00 77.38 80 ASP A C 1
ATOM 643 O O . ASP A 1 80 ? 10.278 11.734 -17.882 1.00 77.38 80 ASP A O 1
ATOM 647 N N . VAL A 1 81 ? 10.956 12.173 -15.784 1.00 81.38 81 VAL A 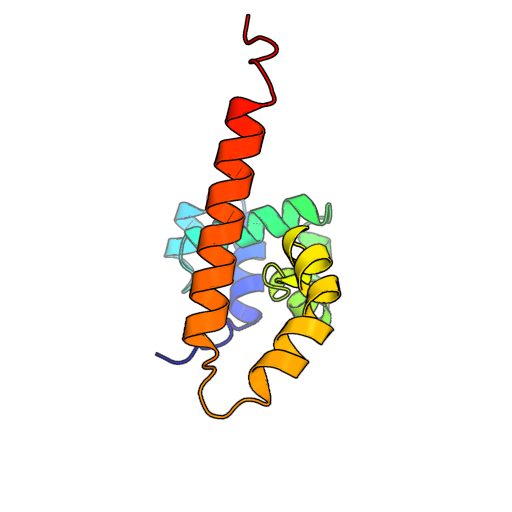N 1
ATOM 648 C CA . VAL A 1 81 ? 12.359 12.433 -16.135 1.00 81.38 81 VAL A CA 1
ATOM 649 C C . VAL A 1 81 ? 13.037 11.148 -16.608 1.00 81.38 81 VAL A C 1
ATOM 651 O O . VAL A 1 81 ? 13.676 11.139 -17.658 1.00 81.38 81 VAL A O 1
ATOM 654 N N . PHE A 1 82 ? 12.860 10.046 -15.880 1.00 81.88 82 PHE A N 1
ATOM 655 C CA . PHE A 1 82 ? 13.448 8.759 -16.235 1.00 81.88 82 PHE A CA 1
ATOM 656 C C . PHE A 1 82 ? 12.948 8.230 -17.589 1.00 81.88 82 PHE A C 1
ATOM 658 O O . PHE A 1 82 ? 13.752 7.759 -18.391 1.00 81.88 82 PHE A O 1
ATOM 665 N N . ILE A 1 83 ? 11.652 8.364 -17.890 1.00 83.31 83 ILE A N 1
ATOM 666 C CA . ILE A 1 83 ? 11.047 7.957 -19.167 1.00 83.31 83 ILE A CA 1
ATOM 667 C C . ILE A 1 83 ? 11.687 8.709 -20.336 1.00 83.31 83 ILE A C 1
ATOM 669 O O . ILE A 1 83 ? 12.001 8.094 -21.356 1.00 83.31 83 ILE A O 1
ATOM 673 N N . LYS A 1 84 ? 11.941 10.016 -20.189 1.00 86.81 84 LYS A N 1
ATOM 674 C CA . LYS A 1 84 ? 12.635 10.816 -21.213 1.00 86.81 84 LYS A CA 1
ATOM 675 C C . LYS A 1 84 ? 14.073 10.344 -21.449 1.00 86.81 84 LYS A C 1
ATOM 677 O O . LYS A 1 84 ? 14.572 10.450 -22.565 1.00 86.81 84 LYS A O 1
ATOM 682 N N . GLU A 1 85 ? 14.724 9.797 -20.425 1.00 87.69 85 GLU A N 1
ATOM 683 C CA . GLU A 1 85 ? 16.094 9.279 -20.494 1.00 87.69 85 GLU A CA 1
ATOM 684 C C . GLU A 1 85 ? 16.184 7.799 -20.912 1.00 87.69 85 GLU A C 1
ATOM 686 O O . GLU A 1 85 ? 17.273 7.314 -21.222 1.00 87.69 85 GLU A O 1
ATOM 691 N N . LEU A 1 86 ? 15.065 7.066 -20.980 1.00 87.38 86 LEU A N 1
ATOM 692 C CA . LEU A 1 86 ? 15.051 5.651 -21.379 1.00 87.38 86 LEU A CA 1
ATOM 693 C C . LEU A 1 86 ? 15.779 5.356 -22.702 1.0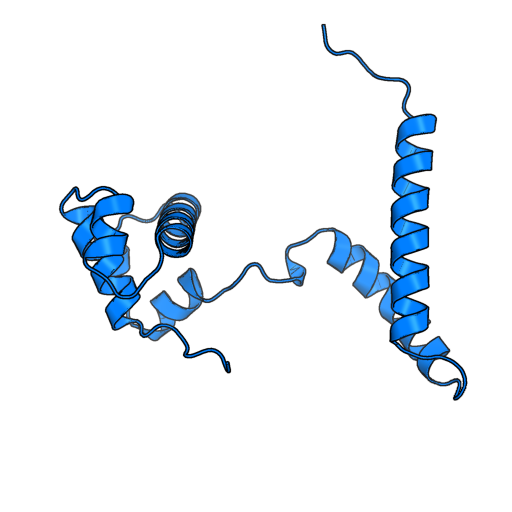0 87.38 86 LEU A C 1
ATOM 695 O O . LEU A 1 86 ? 16.487 4.345 -22.750 1.00 87.38 86 LEU A O 1
ATOM 699 N N . PRO A 1 87 ? 15.660 6.179 -23.767 1.00 91.88 87 PRO A N 1
ATOM 700 C CA . PRO A 1 87 ? 16.397 5.949 -25.007 1.00 91.88 87 PRO A CA 1
ATOM 701 C C . PRO A 1 87 ? 17.916 5.931 -24.800 1.00 91.88 87 PRO A C 1
ATOM 703 O O . PRO A 1 87 ? 18.584 5.045 -25.329 1.00 91.88 87 PRO A O 1
ATOM 706 N N . PHE A 1 88 ? 18.438 6.836 -23.965 1.00 89.56 88 PHE A N 1
ATOM 707 C CA . PHE A 1 88 ? 19.860 6.903 -23.627 1.00 89.56 88 PHE A CA 1
ATOM 708 C C . PHE A 1 88 ? 20.316 5.627 -22.910 1.00 89.56 88 PHE A C 1
ATOM 710 O O . PHE A 1 88 ? 21.265 4.979 -23.347 1.00 89.56 88 PHE A O 1
ATOM 717 N N . TYR A 1 89 ? 19.601 5.193 -21.868 1.00 89.12 89 TYR A N 1
ATOM 718 C CA . TYR A 1 89 ? 19.962 3.963 -21.151 1.00 89.12 89 TYR A CA 1
ATOM 719 C C . TYR A 1 89 ? 19.874 2.722 -22.038 1.00 89.12 89 TYR A C 1
ATOM 721 O O . TYR A 1 89 ? 20.715 1.829 -21.948 1.00 89.12 89 TYR A O 1
ATOM 729 N N . LYS A 1 90 ? 18.872 2.662 -22.922 1.00 89.75 90 LYS A N 1
ATOM 730 C CA . LYS A 1 90 ? 18.713 1.563 -23.879 1.00 89.75 90 LYS A CA 1
ATOM 731 C C . LYS A 1 90 ? 19.884 1.487 -24.855 1.00 89.75 90 LYS A C 1
ATOM 733 O O . LYS A 1 90 ? 20.244 0.390 -25.272 1.00 89.75 90 LYS A O 1
ATOM 738 N N . GLU A 1 91 ? 20.450 2.625 -25.235 1.00 91.44 91 GLU A N 1
ATOM 739 C CA . GLU A 1 91 ? 21.618 2.690 -26.107 1.00 91.44 91 GLU A CA 1
ATOM 740 C C . GLU A 1 91 ? 22.904 2.299 -25.373 1.00 91.44 91 GLU A C 1
ATOM 742 O O . GLU A 1 91 ? 23.639 1.451 -25.872 1.00 91.44 91 GLU A O 1
ATOM 747 N N . GLN A 1 92 ? 23.114 2.805 -24.155 1.00 89.38 92 GLN A N 1
ATOM 748 C CA . GLN A 1 92 ? 24.269 2.455 -23.318 1.00 89.38 92 GLN A CA 1
ATOM 749 C C . GLN A 1 92 ? 24.309 0.961 -22.965 1.00 89.38 92 GLN A C 1
ATOM 751 O O . GLN A 1 92 ? 25.363 0.336 -23.005 1.00 89.38 92 GLN A O 1
ATOM 756 N N . LEU A 1 93 ? 23.152 0.346 -22.702 1.00 90.06 93 LEU A N 1
ATOM 757 C CA . LEU A 1 93 ? 23.047 -1.088 -22.401 1.00 90.06 93 LEU A CA 1
ATOM 758 C C . LEU A 1 93 ? 23.345 -2.015 -23.594 1.00 90.06 93 LEU A C 1
ATOM 760 O O . LEU A 1 93 ? 23.335 -3.233 -23.419 1.00 90.06 93 LEU A O 1
ATOM 764 N N . LYS A 1 94 ? 23.585 -1.480 -24.800 1.00 91.00 94 LYS A N 1
ATOM 765 C CA . LYS A 1 94 ? 24.081 -2.276 -25.935 1.00 91.00 94 LYS A CA 1
ATOM 766 C C . LYS A 1 94 ? 25.577 -2.568 -25.827 1.00 91.00 94 LYS A C 1
ATOM 768 O O . LYS A 1 94 ? 26.044 -3.510 -26.465 1.00 91.00 94 LYS A O 1
ATOM 773 N N . ASP A 1 95 ? 26.323 -1.778 -25.056 1.00 88.75 95 ASP A N 1
ATOM 774 C CA . ASP A 1 95 ? 27.738 -2.028 -24.812 1.00 88.75 95 ASP A CA 1
ATOM 775 C C . ASP A 1 95 ? 27.903 -3.164 -23.791 1.00 88.75 95 ASP A C 1
ATOM 777 O O . ASP A 1 95 ? 27.325 -3.151 -22.703 1.00 88.75 95 ASP A O 1
ATOM 781 N N . LYS A 1 96 ? 28.731 -4.154 -24.135 1.00 85.44 96 LYS A N 1
ATOM 782 C CA . LYS A 1 96 ? 29.035 -5.318 -23.292 1.00 85.44 96 LYS A CA 1
ATOM 783 C C . LYS A 1 96 ? 29.736 -4.952 -21.979 1.00 85.44 96 LYS A C 1
ATOM 785 O O . LYS A 1 96 ? 29.744 -5.765 -21.058 1.00 85.44 96 LYS A O 1
ATOM 790 N N . HIS A 1 97 ? 30.349 -3.770 -21.901 1.00 87.50 97 HIS A N 1
ATOM 791 C CA . HIS A 1 97 ? 31.047 -3.288 -20.709 1.00 87.50 97 HIS A CA 1
ATOM 792 C C . HIS A 1 97 ? 30.167 -2.431 -19.792 1.00 87.50 97 HIS A C 1
ATOM 794 O O . HIS A 1 97 ? 30.565 -2.144 -18.662 1.00 87.50 97 HIS A O 1
ATOM 800 N N . VAL A 1 98 ? 28.963 -2.059 -20.234 1.00 88.69 98 VAL A N 1
ATOM 801 C CA . VAL A 1 98 ? 28.030 -1.265 -19.434 1.00 88.69 98 VAL A CA 1
ATOM 802 C C . VAL A 1 98 ? 27.092 -2.191 -18.669 1.00 88.69 98 VAL A C 1
ATOM 804 O O . VAL A 1 98 ? 26.380 -3.019 -19.236 1.00 88.69 98 VAL A O 1
ATOM 807 N N . THR A 1 99 ? 27.054 -2.030 -17.346 1.00 89.44 99 THR A N 1
ATOM 808 C CA . THR A 1 99 ? 26.132 -2.773 -16.483 1.00 89.44 99 THR A CA 1
ATOM 809 C C . THR A 1 99 ? 24.993 -1.883 -16.004 1.00 89.44 99 THR A C 1
ATOM 811 O O . THR A 1 99 ? 25.137 -0.674 -15.829 1.00 89.44 99 THR A O 1
ATOM 814 N N . ARG A 1 100 ? 23.838 -2.496 -15.722 1.00 88.56 100 ARG A N 1
ATOM 815 C CA . ARG A 1 100 ? 22.696 -1.793 -15.111 1.00 88.56 100 ARG A CA 1
ATOM 816 C C . ARG A 1 100 ? 23.058 -1.159 -13.763 1.00 88.56 100 ARG A C 1
ATOM 818 O O . ARG A 1 100 ? 22.499 -0.124 -13.418 1.00 88.56 100 ARG A O 1
ATOM 825 N N . LEU A 1 101 ? 23.984 -1.776 -13.023 1.00 86.88 101 LEU A N 1
ATOM 826 C CA . LEU A 1 101 ? 24.477 -1.256 -11.750 1.00 86.88 101 LEU A CA 1
ATOM 827 C C . LEU A 1 101 ? 25.236 0.062 -11.949 1.00 86.88 101 LEU A C 1
ATOM 829 O O . LEU A 1 101 ? 24.924 1.035 -11.271 1.00 86.88 101 LEU A O 1
ATOM 833 N N . LEU A 1 102 ? 26.149 0.106 -12.924 1.00 88.00 102 LEU A N 1
ATOM 834 C CA . LEU A 1 102 ? 26.923 1.303 -13.263 1.00 88.00 102 LEU A CA 1
ATOM 835 C C . LEU A 1 102 ? 26.007 2.481 -13.634 1.00 88.00 102 LEU A C 1
ATOM 837 O O . LEU A 1 102 ? 26.106 3.553 -13.045 1.00 88.00 102 LEU A O 1
ATOM 841 N N . LEU A 1 103 ? 25.041 2.256 -14.532 1.00 88.44 103 LEU A N 1
ATOM 842 C CA . LEU A 1 103 ? 24.083 3.294 -14.943 1.00 88.44 103 LEU A CA 1
ATOM 843 C C . LEU A 1 103 ? 23.223 3.800 -13.774 1.00 88.44 103 LEU A C 1
ATOM 845 O O . LEU A 1 103 ? 22.893 4.984 -13.699 1.00 88.44 103 LEU A O 1
ATOM 849 N N . TRP A 1 104 ? 22.863 2.920 -12.837 1.00 87.56 104 TRP A N 1
ATOM 850 C CA . TRP A 1 104 ? 22.131 3.310 -11.632 1.00 87.56 104 TRP A CA 1
ATOM 851 C C . TRP A 1 104 ? 22.984 4.150 -10.671 1.00 87.56 104 TRP A C 1
ATOM 853 O O . TRP A 1 104 ? 22.486 5.104 -10.066 1.00 87.56 104 TRP A O 1
ATOM 863 N N . GLU A 1 105 ? 24.267 3.827 -10.522 1.00 86.50 105 GLU A N 1
ATOM 864 C CA . GLU A 1 105 ? 25.201 4.611 -9.710 1.00 86.50 105 GLU A CA 1
ATOM 865 C C . GLU A 1 105 ? 25.415 6.013 -10.287 1.00 86.50 105 GLU A C 1
ATOM 867 O O . GLU A 1 105 ? 25.306 6.995 -9.548 1.00 86.50 105 GLU A O 1
ATOM 872 N N . GLU A 1 106 ? 25.611 6.120 -11.601 1.00 86.44 106 GLU A N 1
ATOM 873 C CA . GLU A 1 106 ? 25.715 7.398 -12.315 1.00 86.44 106 GLU A CA 1
ATOM 874 C C . GLU A 1 106 ? 24.438 8.234 -12.181 1.00 86.44 106 GLU A C 1
ATOM 876 O O . GLU A 1 106 ? 24.494 9.434 -11.890 1.00 86.44 106 GLU A O 1
ATOM 881 N N . TYR A 1 107 ? 23.271 7.600 -12.322 1.00 85.62 107 TYR A N 1
ATOM 882 C CA . TYR A 1 107 ? 21.982 8.255 -12.117 1.00 85.62 107 TYR A CA 1
ATOM 883 C C . TYR A 1 107 ? 21.861 8.854 -10.707 1.00 85.62 107 TYR A C 1
ATOM 885 O O . TYR A 1 107 ? 21.514 10.029 -10.562 1.00 85.62 107 TYR A O 1
ATOM 893 N N . LYS A 1 108 ? 22.205 8.093 -9.659 1.00 82.31 108 LYS A N 1
ATOM 894 C CA . LYS A 1 108 ? 22.176 8.589 -8.271 1.00 82.31 108 LYS A CA 1
ATOM 895 C C . LYS A 1 108 ? 23.139 9.750 -8.042 1.00 82.31 108 LYS A C 1
ATOM 897 O O . LYS A 1 108 ? 22.764 10.724 -7.391 1.00 82.31 108 LYS A O 1
ATOM 902 N N . GLN A 1 109 ? 24.366 9.663 -8.558 1.00 82.88 109 GLN A N 1
ATOM 903 C CA . GLN A 1 109 ? 25.352 10.738 -8.415 1.00 82.88 109 GLN A CA 1
ATOM 904 C C . GLN A 1 109 ? 24.872 12.025 -9.089 1.00 82.88 109 GLN A C 1
ATOM 906 O O . GLN A 1 109 ? 24.976 13.110 -8.514 1.00 82.88 109 GLN A O 1
ATOM 911 N N . ARG A 1 110 ? 24.277 11.903 -10.278 1.00 80.50 110 ARG A N 1
ATOM 912 C CA . ARG A 1 110 ? 23.700 13.030 -11.012 1.00 80.50 110 ARG A CA 1
ATOM 913 C C . ARG A 1 110 ? 22.548 13.673 -10.243 1.00 80.50 110 ARG A C 1
ATOM 915 O O . ARG A 1 110 ? 22.578 14.884 -10.043 1.00 80.50 110 ARG A O 1
ATOM 922 N N . GLN A 1 111 ? 21.605 12.885 -9.728 1.00 74.62 111 GLN A N 1
ATOM 923 C CA . GLN A 1 111 ? 20.508 13.386 -8.887 1.00 74.62 111 GLN A CA 1
ATOM 924 C C . GLN A 1 111 ? 21.021 14.078 -7.607 1.00 74.62 111 GLN A C 1
ATOM 926 O O . GLN A 1 111 ? 20.548 15.153 -7.243 1.00 74.62 111 GLN A O 1
ATOM 931 N N . SER A 1 112 ? 22.049 13.521 -6.958 1.00 70.88 112 SER A N 1
ATOM 932 C CA . SER A 1 112 ? 22.676 14.132 -5.777 1.00 70.88 112 SER A CA 1
ATOM 933 C C . SER A 1 112 ? 23.346 15.476 -6.092 1.00 70.88 112 SER A C 1
ATOM 935 O O . SER A 1 112 ? 23.295 16.397 -5.277 1.00 70.88 112 SER A O 1
ATOM 937 N N . LYS A 1 113 ? 23.970 15.606 -7.268 1.00 63.69 113 LYS A N 1
ATOM 938 C CA . LYS A 1 113 ? 24.624 16.842 -7.719 1.00 63.69 113 LYS A CA 1
ATOM 939 C C . LYS A 1 113 ? 23.611 17.931 -8.086 1.00 63.69 113 LYS A C 1
ATOM 941 O O . LYS A 1 113 ? 23.848 19.096 -7.777 1.00 63.69 113 LYS A O 1
ATOM 946 N N . TRP A 1 114 ? 22.475 17.551 -8.674 1.00 60.59 114 TRP A N 1
ATOM 947 C CA . TRP A 1 114 ? 21.358 18.456 -8.970 1.00 60.59 114 TRP A CA 1
ATOM 948 C C . TRP A 1 114 ? 20.773 19.091 -7.705 1.00 60.59 114 TRP A C 1
ATOM 950 O O . TRP A 1 114 ? 20.561 20.300 -7.673 1.00 60.59 114 TRP A O 1
ATOM 960 N N . LEU A 1 115 ? 20.595 18.315 -6.633 1.00 60.00 115 LEU A N 1
ATOM 961 C CA . LEU A 1 115 ? 20.138 18.846 -5.342 1.00 60.00 115 LEU A CA 1
ATOM 962 C C . LEU A 1 115 ? 21.139 19.835 -4.733 1.00 60.00 115 LEU A C 1
ATOM 964 O O . LEU A 1 115 ? 20.738 20.865 -4.198 1.00 60.00 115 LEU A O 1
ATOM 968 N N . TRP A 1 116 ? 22.439 19.557 -4.865 1.00 59.62 116 TRP A N 1
ATOM 969 C CA . TRP A 1 116 ? 23.494 20.470 -4.424 1.00 59.62 116 TRP A CA 1
ATOM 970 C C . TRP A 1 116 ? 23.510 21.773 -5.232 1.00 59.62 116 TRP A C 1
ATOM 972 O O . TRP A 1 116 ? 23.630 22.849 -4.658 1.00 59.62 116 TRP A O 1
ATOM 982 N N . GLN A 1 117 ? 23.342 21.704 -6.554 1.00 54.12 117 GLN A N 1
ATOM 983 C CA . GLN A 1 117 ? 23.279 22.898 -7.402 1.00 54.12 117 GLN A CA 1
ATOM 984 C C . GLN A 1 117 ? 22.025 23.734 -7.155 1.00 54.12 117 GLN A C 1
ATOM 986 O O . GLN A 1 117 ? 22.138 24.951 -7.074 1.00 54.12 117 GLN A O 1
ATOM 991 N N . ILE A 1 118 ? 20.858 23.114 -6.967 1.00 63.22 118 ILE A N 1
ATOM 992 C CA . ILE A 1 118 ? 19.625 23.828 -6.601 1.00 63.22 118 ILE A CA 1
ATOM 993 C C . ILE A 1 118 ? 19.783 24.512 -5.235 1.00 63.22 118 ILE A C 1
ATOM 995 O O . ILE A 1 118 ? 19.440 25.684 -5.106 1.00 63.22 118 ILE A O 1
ATOM 999 N N . ALA A 1 119 ? 20.360 23.828 -4.240 1.00 61.53 119 ALA A N 1
ATOM 1000 C CA . ALA A 1 119 ? 20.614 24.401 -2.915 1.00 61.53 119 ALA A CA 1
ATOM 1001 C C . ALA A 1 119 ? 21.628 25.561 -2.933 1.00 61.53 119 ALA A C 1
ATOM 1003 O O . ALA A 1 119 ? 21.551 26.453 -2.094 1.00 61.53 119 ALA A O 1
ATOM 1004 N N . VAL A 1 120 ? 22.568 25.562 -3.884 1.00 65.25 120 VAL A N 1
ATOM 1005 C CA . VAL A 1 120 ? 23.544 26.648 -4.076 1.00 65.25 120 VAL A CA 1
ATOM 1006 C C . VAL A 1 120 ? 22.968 27.810 -4.901 1.00 65.25 120 VAL A C 1
ATOM 1008 O O . VAL A 1 120 ? 23.347 28.956 -4.675 1.00 65.25 120 VAL A O 1
ATOM 1011 N N . LEU A 1 121 ? 22.063 27.540 -5.850 1.00 61.41 121 LEU A N 1
ATOM 1012 C CA . LEU A 1 121 ? 21.527 28.531 -6.797 1.00 61.41 121 LEU A CA 1
ATOM 1013 C C . LEU A 1 121 ? 20.222 29.204 -6.347 1.00 61.41 121 LEU A C 1
ATOM 1015 O O . LEU A 1 121 ? 19.911 30.282 -6.849 1.00 61.41 121 LEU A O 1
ATOM 1019 N N . LEU A 1 122 ? 19.471 28.621 -5.410 1.00 51.12 122 LEU A N 1
ATOM 1020 C CA . LEU A 1 122 ? 18.388 29.314 -4.710 1.00 51.12 122 LEU A CA 1
ATOM 1021 C C . LEU A 1 122 ? 18.909 29.821 -3.358 1.00 51.12 122 LEU A C 1
ATOM 1023 O O . LEU A 1 122 ? 18.902 29.059 -2.387 1.00 51.12 122 LEU A O 1
ATOM 1027 N N . PRO A 1 123 ? 19.341 31.096 -3.246 1.00 48.66 123 PRO A N 1
ATOM 1028 C CA . PRO A 1 123 ? 19.512 31.696 -1.936 1.00 48.66 123 PRO A CA 1
ATOM 1029 C C . PRO A 1 123 ? 18.157 31.636 -1.237 1.00 48.66 123 PRO A C 1
ATOM 1031 O O . PRO A 1 123 ? 17.134 32.011 -1.811 1.00 48.66 123 PRO A O 1
ATOM 1034 N N . SER A 1 124 ? 18.166 31.110 -0.017 1.00 53.31 124 SER A N 1
ATOM 1035 C CA . SER A 1 124 ? 17.010 30.941 0.853 1.00 53.31 124 SER A CA 1
ATOM 1036 C C . SER A 1 124 ? 16.065 32.145 0.791 1.00 53.31 124 SER A C 1
ATOM 1038 O O . SER A 1 124 ? 16.300 33.163 1.444 1.00 53.31 124 SER A O 1
ATOM 1040 N N . GLN A 1 125 ? 14.961 32.020 0.056 1.00 48.06 125 GLN A N 1
ATOM 1041 C CA . GLN A 1 125 ? 13.777 32.822 0.333 1.00 48.06 125 GLN A CA 1
ATOM 1042 C C . GLN A 1 125 ? 13.185 32.283 1.641 1.00 48.06 125 GLN A C 1
ATOM 1044 O O . GLN A 1 125 ? 12.452 31.301 1.664 1.00 48.06 125 GLN A O 1
ATOM 1049 N N . THR A 1 126 ? 13.655 32.893 2.733 1.00 46.66 126 THR A N 1
ATOM 1050 C CA . THR A 1 126 ? 12.959 33.159 4.000 1.00 46.66 126 THR A CA 1
ATOM 1051 C C . THR A 1 126 ? 12.138 32.026 4.629 1.00 46.66 126 THR A C 1
ATOM 1053 O O . THR A 1 126 ? 11.018 31.742 4.215 1.00 46.66 126 THR A O 1
ATOM 1056 N N . ARG A 1 127 ? 12.615 31.521 5.775 1.00 35.81 127 ARG A N 1
ATOM 1057 C CA . ARG A 1 127 ? 11.729 31.362 6.939 1.00 35.81 127 ARG A CA 1
ATOM 1058 C C . ARG A 1 127 ? 11.919 32.586 7.834 1.00 35.81 127 ARG A C 1
ATOM 1060 O O . ARG A 1 127 ? 13.002 32.754 8.391 1.00 35.81 127 ARG A O 1
ATOM 1067 N N . VAL A 1 128 ? 10.891 33.428 7.894 1.00 45.22 128 VAL A N 1
ATOM 1068 C CA . VAL A 1 128 ? 10.579 34.266 9.062 1.00 45.22 128 VAL A CA 1
ATOM 1069 C C . VAL A 1 128 ? 9.654 33.445 9.948 1.00 45.22 128 VAL A C 1
ATOM 1071 O O . VAL A 1 128 ? 8.817 32.718 9.362 1.00 45.22 128 VAL A O 1
#

Foldseek 3Di:
DDDDDDDVVQVLQLLVCVVVVDDLVRSCVVGVDHSVLSVLSVVLCVVVVDDSVVLNPDDPVVNCVSSVPDVPPVVDPVVVVVVVCVVVVVVQVVDPPDDPVNVVVVVVVVVVVVVVVVVVVDDDPDDD